Protein AF-A0A9D0HEG6-F1 (afdb_monomer_lite)

Sequence (69 aa):
MTISSQTDQHSAPSPADEASHTVNFTLNGAARQLQVVKGETLLEALRERCGLSSMKDGCSPQGQCGCCV

Radius of gyration: 15.74 Å; chains: 1; bounding box: 31×18×53 Å

Foldseek 3Di:
DDDDDDDPPPDDDDPPWPPFDWDWDADPNRIDIDTDIPPDDPQCCCCVPVVDPQQDDDPPPVCPPVSRD

pLDDT: mean 80.09, std 18.06, range [39.69, 96.38]

Secondary structure (DSSP, 8-state):
----------PPPPS----PEEEEEEETTEEEEEEE-TT--HHHIIIIIS--TTS--SSTTT--S-TT-

Structure (mmCIF, N/CA/C/O backbone):
data_AF-A0A9D0HEG6-F1
#
_entry.id   AF-A0A9D0HEG6-F1
#
loop_
_atom_site.group_PDB
_atom_site.id
_atom_site.type_symbol
_atom_site.label_atom_id
_atom_site.label_alt_id
_atom_site.label_comp_id
_atom_site.label_asym_id
_atom_site.label_entity_id
_atom_site.label_seq_id
_atom_site.pdbx_PDB_ins_code
_atom_site.Cartn_x
_atom_site.Cartn_y
_atom_site.Cartn_z
_atom_site.occupancy
_atom_site.B_iso_or_equiv
_atom_site.auth_seq_id
_atom_site.auth_comp_id
_atom_site.auth_asym_id
_atom_site.auth_atom_id
_atom_site.pdbx_PDB_model_num
ATOM 1 N N . MET A 1 1 ? 10.770 -10.406 41.172 1.00 47.41 1 MET A N 1
ATOM 2 C CA . MET A 1 1 ? 10.686 -10.584 39.709 1.00 47.41 1 MET A CA 1
ATOM 3 C C . MET A 1 1 ? 9.214 -10.732 39.378 1.00 47.41 1 MET A C 1
ATOM 5 O O . MET A 1 1 ? 8.675 -11.808 39.581 1.00 47.41 1 MET A O 1
ATOM 9 N N . THR A 1 2 ? 8.544 -9.652 38.982 1.00 39.69 2 THR A N 1
ATOM 10 C CA . THR A 1 2 ? 7.122 -9.699 38.616 1.00 39.69 2 THR A CA 1
ATOM 11 C C . THR A 1 2 ? 6.995 -8.988 37.281 1.00 39.69 2 THR A C 1
ATOM 13 O O . THR A 1 2 ? 7.323 -7.809 37.177 1.00 39.69 2 THR A O 1
ATOM 16 N N . ILE A 1 3 ? 6.637 -9.745 36.250 1.00 57.28 3 ILE A N 1
ATOM 17 C CA . ILE A 1 3 ? 6.409 -9.252 34.897 1.00 57.28 3 ILE A CA 1
ATOM 18 C C . ILE A 1 3 ? 4.9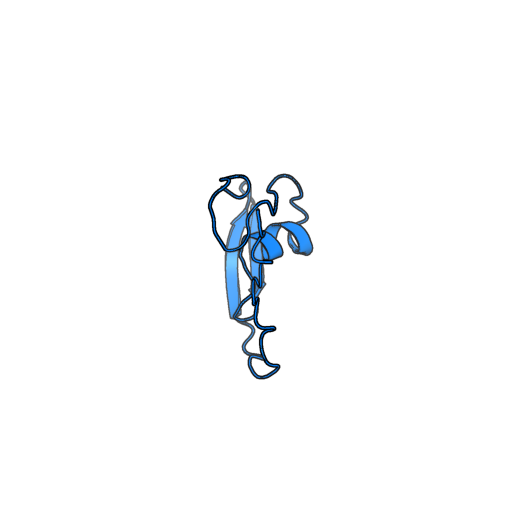98 -8.664 34.848 1.00 57.28 3 ILE A C 1
ATOM 20 O O . ILE A 1 3 ? 4.016 -9.379 35.027 1.00 57.28 3 ILE A O 1
ATOM 24 N N . SER A 1 4 ? 4.901 -7.348 34.667 1.00 62.00 4 SER A N 1
ATOM 25 C CA . SER A 1 4 ? 3.627 -6.691 34.387 1.00 62.00 4 SER A CA 1
ATOM 26 C C . SER A 1 4 ? 3.223 -7.029 32.960 1.00 62.00 4 SER A C 1
ATOM 28 O O . SER A 1 4 ? 3.853 -6.591 31.998 1.00 62.00 4 SER A O 1
ATOM 30 N N . SER A 1 5 ? 2.196 -7.864 32.854 1.00 60.81 5 SER A N 1
ATOM 31 C CA . SER A 1 5 ? 1.560 -8.271 31.613 1.00 60.81 5 SER A CA 1
ATOM 32 C C . SER A 1 5 ? 1.055 -7.067 30.817 1.00 60.81 5 SER A C 1
ATOM 34 O O . SER A 1 5 ? 0.380 -6.179 31.331 1.00 60.81 5 SER A O 1
ATOM 36 N N . GLN A 1 6 ? 1.409 -7.095 29.541 1.00 66.19 6 GLN A N 1
ATOM 37 C CA . GLN A 1 6 ? 1.006 -6.228 28.447 1.00 66.19 6 GLN A CA 1
ATOM 38 C C . GLN A 1 6 ? -0.522 -6.158 28.295 1.00 66.19 6 GLN A C 1
ATOM 40 O O . GLN A 1 6 ? -1.212 -7.174 28.363 1.00 66.19 6 GLN A O 1
ATOM 45 N N . THR A 1 7 ? -1.054 -4.967 28.024 1.00 46.62 7 THR A N 1
ATOM 46 C CA . THR A 1 7 ? -2.379 -4.805 27.409 1.00 46.62 7 THR A CA 1
ATOM 47 C C . THR A 1 7 ? -2.225 -3.803 26.274 1.00 46.62 7 THR A C 1
ATOM 49 O O . THR A 1 7 ? -2.377 -2.598 26.458 1.00 46.62 7 THR A O 1
ATOM 52 N N . ASP A 1 8 ? -1.834 -4.307 25.104 1.00 47.84 8 ASP A N 1
ATOM 53 C CA . ASP A 1 8 ? -1.936 -3.557 23.856 1.00 47.84 8 ASP A CA 1
ATOM 54 C C . ASP A 1 8 ? -3.428 -3.511 23.499 1.00 47.84 8 ASP A C 1
ATOM 56 O O . ASP A 1 8 ? -4.005 -4.462 22.974 1.00 47.84 8 ASP A O 1
ATOM 60 N N . GLN A 1 9 ? -4.097 -2.446 23.940 1.00 48.84 9 GLN A N 1
ATOM 61 C CA . GLN A 1 9 ? -5.495 -2.193 23.617 1.00 48.84 9 GLN A CA 1
ATOM 62 C C . GLN A 1 9 ? -5.586 -1.594 22.215 1.00 48.84 9 GLN A C 1
ATOM 64 O O . GLN A 1 9 ? -5.783 -0.390 22.055 1.00 48.84 9 GLN A O 1
ATOM 69 N N . HIS A 1 10 ? -5.482 -2.446 21.197 1.00 41.53 10 HIS A N 1
ATOM 70 C CA . HIS A 1 10 ? -5.994 -2.116 19.873 1.00 41.53 10 HIS A CA 1
ATOM 71 C C . HIS A 1 10 ? -7.517 -2.177 19.906 1.00 41.53 10 HIS A C 1
ATOM 73 O O . HIS A 1 10 ? -8.131 -3.223 19.707 1.00 41.53 10 HIS A O 1
ATOM 79 N N . SER A 1 11 ? -8.120 -1.033 20.239 1.00 41.94 11 SER A N 1
ATOM 80 C CA . SER A 1 11 ? -9.560 -0.813 20.124 1.00 41.9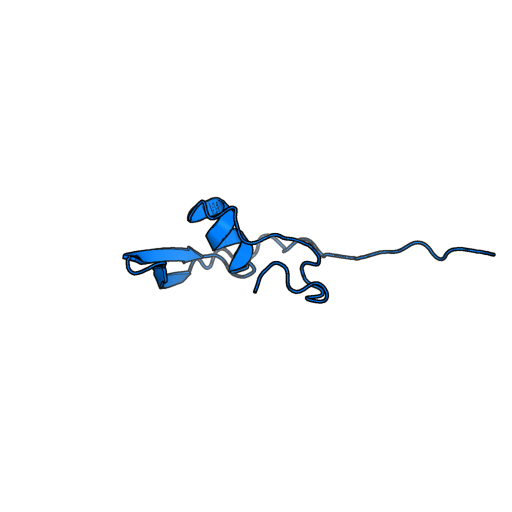4 11 SER A CA 1
ATOM 81 C C . SER A 1 11 ? -10.019 -1.170 18.715 1.00 41.94 11 SER A C 1
ATOM 83 O O . SER A 1 11 ? -9.576 -0.565 17.740 1.00 41.94 11 SER A O 1
ATOM 85 N N . ALA A 1 12 ? -10.923 -2.143 18.627 1.00 50.00 12 ALA A N 1
ATOM 86 C CA . ALA A 1 12 ? -11.636 -2.466 17.404 1.00 50.00 12 ALA A CA 1
ATOM 87 C C . ALA A 1 12 ? -12.358 -1.207 16.874 1.00 50.00 12 ALA A C 1
ATOM 89 O O . ALA A 1 12 ? -13.042 -0.533 17.655 1.00 50.00 12 ALA A O 1
ATOM 90 N N . PRO A 1 13 ? -12.231 -0.862 15.579 1.00 54.31 13 PRO A N 1
ATOM 91 C CA . PRO A 1 13 ? -12.963 0.262 15.015 1.00 54.31 13 PRO A CA 1
ATOM 92 C C . PRO A 1 13 ? -14.470 -0.038 15.035 1.00 54.31 13 PRO A C 1
ATOM 94 O O . PRO A 1 13 ? -14.928 -1.090 14.590 1.00 54.31 13 PRO A O 1
ATOM 97 N N . SER A 1 14 ? -15.239 0.886 15.616 1.00 44.88 14 SER A N 1
ATOM 98 C CA . SER A 1 14 ? -16.702 0.821 15.700 1.00 44.88 14 SER A CA 1
ATOM 99 C C . SER A 1 14 ? -17.357 0.893 14.308 1.00 44.88 14 SER A C 1
ATOM 101 O O . SER A 1 14 ? -16.825 1.563 13.424 1.00 44.88 14 SER A O 1
ATOM 103 N N . PRO A 1 15 ? -18.537 0.276 14.111 1.00 54.16 15 PRO A N 1
ATOM 104 C CA . PRO A 1 15 ? -19.176 0.074 12.803 1.00 54.16 15 PRO A CA 1
ATOM 105 C C . PRO A 1 15 ? -19.868 1.329 12.222 1.00 54.16 15 PRO A C 1
ATOM 107 O O . PRO A 1 15 ? -20.931 1.226 11.623 1.00 54.16 15 PRO A O 1
ATOM 110 N N . ALA A 1 16 ? -19.301 2.525 12.411 1.00 49.50 16 ALA A N 1
ATOM 111 C CA . ALA A 1 16 ? -19.922 3.800 12.028 1.00 49.50 16 ALA A CA 1
ATOM 112 C C . ALA A 1 16 ? -19.201 4.553 10.892 1.00 49.50 16 ALA A C 1
ATOM 114 O O . ALA A 1 16 ? -19.476 5.734 10.687 1.00 49.50 16 ALA A O 1
ATOM 115 N N . ASP A 1 17 ? -18.291 3.911 10.152 1.00 52.94 17 ASP A N 1
ATOM 116 C CA . ASP A 1 17 ? -17.545 4.568 9.070 1.00 52.94 17 ASP A CA 1
ATOM 117 C C . ASP A 1 17 ? -17.674 3.825 7.726 1.00 52.94 17 ASP A C 1
ATOM 119 O O . ASP A 1 17 ? -16.735 3.253 7.182 1.00 52.94 17 ASP A O 1
ATOM 123 N N . GLU A 1 18 ? -18.890 3.841 7.176 1.00 55.38 18 GLU A N 1
ATOM 124 C CA . GLU A 1 18 ? -19.205 3.441 5.792 1.00 55.38 18 GLU A CA 1
ATOM 125 C C . GLU A 1 18 ? -18.816 4.528 4.759 1.00 55.38 18 GLU A C 1
ATOM 127 O O . GLU A 1 18 ? -19.435 4.660 3.704 1.00 55.38 18 GLU A O 1
ATOM 132 N N . ALA A 1 19 ? -17.798 5.355 5.027 1.00 67.25 19 ALA A N 1
ATOM 133 C CA . ALA A 1 19 ? -17.317 6.343 4.063 1.00 67.25 19 ALA A CA 1
ATOM 134 C C . ALA A 1 19 ? -16.148 5.760 3.253 1.00 67.25 19 ALA A C 1
ATOM 136 O O . ALA A 1 19 ? -14.974 6.007 3.540 1.00 67.25 19 ALA A O 1
ATOM 137 N N . SER A 1 20 ? -16.463 4.975 2.219 1.00 80.44 20 SER A N 1
ATOM 138 C CA . SER A 1 20 ? -15.463 4.485 1.265 1.00 80.44 20 SER A CA 1
ATOM 139 C C . SER A 1 20 ? -14.955 5.626 0.373 1.00 80.44 20 SER A C 1
ATOM 141 O O . SER A 1 20 ? -15.733 6.249 -0.352 1.00 80.44 20 SER A O 1
ATOM 143 N N . HIS A 1 21 ? -13.651 5.891 0.388 1.00 88.50 21 HIS A N 1
ATOM 144 C CA . HIS A 1 21 ? -12.987 6.902 -0.434 1.00 88.50 21 HIS A CA 1
ATOM 145 C C . HIS A 1 21 ? -12.245 6.239 -1.593 1.00 88.50 21 HIS A C 1
ATOM 147 O O . HIS A 1 21 ? -11.571 5.230 -1.414 1.00 88.50 21 HIS A O 1
ATOM 153 N N . THR A 1 22 ? -12.326 6.816 -2.792 1.00 92.88 22 THR A N 1
ATOM 154 C CA . THR A 1 22 ? -11.548 6.325 -3.940 1.00 92.88 22 THR A CA 1
ATOM 155 C C . THR A 1 22 ? -10.181 7.000 -3.974 1.00 92.88 22 THR A C 1
ATOM 157 O O . THR A 1 22 ? -10.094 8.219 -4.100 1.00 92.88 22 THR A O 1
ATOM 160 N N . VAL A 1 23 ? -9.115 6.205 -3.904 1.00 93.19 23 VAL A N 1
ATOM 161 C CA . VAL A 1 23 ? -7.720 6.653 -3.973 1.00 93.19 23 VAL A CA 1
ATOM 162 C C . VAL A 1 23 ? -7.095 6.144 -5.268 1.00 93.19 23 VAL A C 1
ATOM 164 O O . VAL A 1 23 ? -7.123 4.948 -5.557 1.00 93.19 23 VAL A O 1
ATOM 167 N N . ASN A 1 24 ? -6.514 7.058 -6.046 1.00 95.06 24 ASN A N 1
ATOM 168 C CA . ASN A 1 24 ? -5.770 6.743 -7.264 1.00 95.06 24 ASN A CA 1
ATOM 169 C C . ASN A 1 24 ? -4.274 6.926 -7.002 1.00 95.06 24 ASN A C 1
ATOM 171 O O . ASN A 1 24 ? -3.865 7.978 -6.513 1.00 95.06 24 ASN A O 1
ATOM 175 N N . PHE A 1 25 ? -3.460 5.927 -7.333 1.00 94.88 25 PHE A N 1
ATOM 176 C CA . PHE A 1 25 ? -2.011 5.966 -7.137 1.00 94.88 25 PHE A CA 1
ATOM 177 C C . PHE A 1 25 ? -1.288 5.074 -8.148 1.00 94.88 25 PHE A C 1
ATOM 179 O O . PHE A 1 25 ? -1.897 4.240 -8.812 1.00 94.88 25 PHE A O 1
ATOM 186 N N . THR A 1 26 ? 0.026 5.238 -8.265 1.00 96.06 26 THR A N 1
ATOM 187 C CA . THR A 1 26 ? 0.866 4.370 -9.097 1.00 96.06 26 THR A CA 1
ATOM 188 C C . THR A 1 26 ? 1.575 3.360 -8.208 1.00 96.06 26 THR A C 1
ATOM 190 O O . THR A 1 26 ? 2.279 3.741 -7.277 1.00 96.06 26 THR A O 1
ATOM 193 N N . LEU A 1 27 ? 1.422 2.074 -8.515 1.00 94.50 27 LEU A N 1
ATOM 194 C CA . LEU A 1 27 ? 2.066 0.971 -7.813 1.00 94.50 27 LEU A CA 1
ATOM 195 C C . LEU A 1 27 ? 2.996 0.230 -8.768 1.00 94.50 27 LEU A C 1
ATOM 197 O O . LEU A 1 27 ? 2.534 -0.342 -9.755 1.00 94.50 27 LEU A O 1
ATOM 201 N N . ASN A 1 28 ? 4.300 0.237 -8.484 1.00 93.81 28 ASN A N 1
ATOM 202 C CA . ASN A 1 28 ? 5.322 -0.417 -9.314 1.00 93.81 28 ASN A CA 1
ATOM 203 C C . ASN A 1 28 ? 5.223 -0.035 -10.808 1.00 93.81 28 ASN A C 1
ATOM 205 O O . ASN A 1 28 ? 5.358 -0.880 -11.688 1.00 93.81 28 ASN A O 1
ATOM 209 N N . GLY A 1 29 ? 4.930 1.239 -11.093 1.00 96.00 29 GLY A N 1
ATOM 210 C CA . GLY A 1 29 ? 4.767 1.762 -12.455 1.00 96.00 29 GLY A CA 1
ATOM 211 C C . GLY A 1 29 ? 3.379 1.566 -13.082 1.00 96.00 29 GLY A C 1
ATOM 212 O O . GLY A 1 29 ? 3.127 2.117 -14.149 1.00 96.00 29 GLY A O 1
ATOM 213 N N . ALA A 1 30 ? 2.457 0.849 -12.433 1.00 95.25 30 ALA A N 1
ATOM 214 C CA . ALA A 1 30 ? 1.089 0.655 -12.913 1.00 95.25 30 ALA A CA 1
ATOM 215 C C . ALA A 1 30 ? 0.093 1.558 -12.171 1.00 95.25 30 ALA A C 1
ATOM 217 O O . ALA A 1 30 ? 0.089 1.602 -10.941 1.00 95.25 30 ALA A O 1
ATOM 218 N N . ALA A 1 31 ? -0.790 2.241 -12.901 1.00 96.38 31 ALA A N 1
ATOM 219 C CA . ALA A 1 31 ? -1.881 3.003 -12.296 1.00 96.38 31 ALA A CA 1
ATOM 220 C C . ALA A 1 31 ? -2.875 2.060 -11.597 1.00 96.38 31 ALA A C 1
ATOM 222 O O . ALA A 1 31 ? -3.305 1.050 -12.159 1.00 96.38 31 ALA A O 1
ATOM 223 N N . ARG A 1 32 ? -3.242 2.395 -10.361 1.00 94.50 32 ARG A N 1
ATOM 224 C CA . ARG A 1 32 ? -4.180 1.659 -9.516 1.00 94.50 32 ARG A CA 1
ATOM 225 C C . ARG A 1 32 ? -5.215 2.611 -8.936 1.00 94.50 32 ARG A C 1
ATOM 227 O O . ARG A 1 32 ? -4.921 3.756 -8.605 1.00 94.50 32 ARG A O 1
ATOM 234 N N . GLN A 1 33 ? -6.427 2.095 -8.806 1.00 9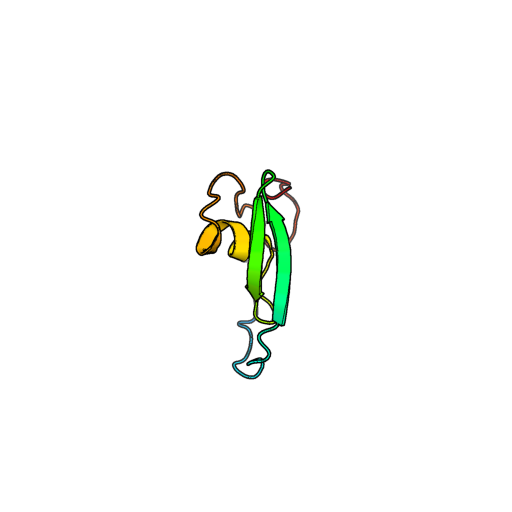5.19 33 GLN A N 1
ATOM 235 C CA . GLN A 1 33 ? -7.543 2.755 -8.152 1.00 95.19 33 GLN A CA 1
ATOM 236 C C . GLN A 1 33 ? -8.076 1.815 -7.081 1.00 95.19 33 GLN A C 1
ATOM 238 O O . GLN A 1 33 ? -8.296 0.633 -7.351 1.00 95.19 33 GLN A O 1
ATOM 243 N N . LEU A 1 34 ? -8.266 2.337 -5.874 1.00 92.25 34 LEU A N 1
ATOM 244 C CA . LEU A 1 34 ? -8.651 1.545 -4.721 1.00 92.25 34 LEU A CA 1
ATOM 245 C C . LEU A 1 34 ? -9.708 2.281 -3.892 1.00 92.25 34 LEU A C 1
ATOM 247 O O . LEU A 1 34 ? -9.526 3.446 -3.551 1.00 92.25 34 LEU A O 1
ATOM 251 N N . GLN A 1 35 ? -10.817 1.610 -3.576 1.00 92.25 35 GLN A N 1
ATOM 252 C CA . GLN A 1 35 ? -11.815 2.125 -2.629 1.00 92.25 35 GLN A CA 1
ATOM 253 C C . GLN A 1 35 ? -11.403 1.738 -1.214 1.00 92.25 35 GLN A C 1
ATOM 255 O O . GLN A 1 35 ? -11.420 0.548 -0.918 1.00 92.25 35 GLN A O 1
ATOM 260 N N . VAL A 1 36 ? -11.014 2.692 -0.377 1.00 90.38 36 VAL A N 1
ATOM 261 C CA . VAL A 1 36 ? -10.545 2.462 0.997 1.00 90.38 36 VAL A CA 1
ATOM 262 C C . VAL A 1 36 ? -11.552 2.975 2.013 1.00 90.38 36 VAL A C 1
ATOM 264 O O . VAL A 1 36 ? -12.210 3.988 1.775 1.00 90.38 36 VAL A O 1
ATOM 267 N N . VAL A 1 37 ? -11.671 2.301 3.149 1.00 88.81 37 VAL A N 1
ATOM 268 C CA . VAL A 1 37 ? -12.474 2.785 4.286 1.00 88.81 37 VAL A CA 1
ATOM 269 C C . VAL A 1 37 ? -11.590 3.555 5.266 1.00 88.81 37 VAL A C 1
ATOM 271 O O . VAL A 1 37 ? -10.369 3.376 5.284 1.00 88.81 37 VAL A O 1
ATOM 274 N N . LYS A 1 38 ? -12.163 4.438 6.093 1.00 85.94 38 LYS A N 1
ATOM 275 C CA . LYS A 1 38 ? -11.355 5.080 7.139 1.00 85.94 38 LYS A CA 1
ATOM 276 C C . LYS A 1 38 ? -10.862 4.030 8.133 1.00 85.94 38 LYS A C 1
ATOM 278 O O . LYS A 1 38 ? -11.616 3.172 8.579 1.00 85.94 38 LYS A O 1
ATOM 283 N N . GLY A 1 39 ? -9.586 4.140 8.489 1.00 85.44 39 GLY A N 1
ATOM 284 C CA . GLY A 1 39 ? -8.904 3.195 9.372 1.00 85.44 39 GLY A CA 1
ATOM 285 C C . GLY A 1 39 ? -8.171 2.068 8.642 1.00 85.44 39 GLY A C 1
ATOM 286 O O . GLY A 1 39 ? -7.329 1.437 9.267 1.00 85.44 39 GLY A O 1
ATOM 287 N N . GLU A 1 40 ? -8.409 1.860 7.340 1.00 88.50 40 GLU A N 1
ATOM 288 C CA . GLU A 1 40 ? -7.607 0.930 6.530 1.00 88.50 40 GLU A CA 1
ATOM 289 C C . GLU A 1 40 ? -6.191 1.494 6.358 1.00 88.50 40 GLU A C 1
ATOM 291 O O . GLU A 1 40 ? -6.000 2.610 5.859 1.00 88.50 40 GLU A O 1
ATOM 296 N N . THR A 1 41 ? -5.181 0.735 6.787 1.00 90.62 41 THR A N 1
ATOM 297 C CA . THR A 1 41 ? -3.787 1.144 6.612 1.00 90.62 41 THR A CA 1
ATOM 298 C C . THR A 1 41 ? -3.321 0.888 5.180 1.00 90.62 41 THR A C 1
ATOM 300 O O . THR A 1 41 ? -3.774 -0.033 4.498 1.00 90.62 41 THR A O 1
ATOM 303 N N . LEU A 1 42 ? -2.340 1.668 4.714 1.00 90.38 42 LEU A N 1
ATOM 304 C CA . LEU A 1 42 ? -1.720 1.421 3.408 1.00 90.38 42 LEU A CA 1
ATOM 305 C C . LEU A 1 42 ? -1.091 0.017 3.335 1.00 90.38 42 LEU A C 1
ATOM 307 O O . LEU A 1 42 ? -1.121 -0.616 2.282 1.00 90.38 42 LEU A O 1
ATOM 311 N N . LEU A 1 43 ? -0.547 -0.481 4.450 1.00 91.75 43 LEU A N 1
ATOM 312 C CA . LEU A 1 43 ? 0.045 -1.814 4.525 1.00 91.75 43 LEU A CA 1
ATOM 313 C C . LEU A 1 43 ? -0.997 -2.907 4.248 1.00 91.75 43 LEU A C 1
ATOM 315 O O . LEU A 1 43 ? -0.744 -3.783 3.423 1.00 91.75 43 LEU A O 1
ATOM 319 N N . GLU A 1 44 ? -2.169 -2.832 4.883 1.00 90.56 44 GLU A N 1
ATOM 320 C CA . GLU A 1 44 ? -3.280 -3.763 4.644 1.00 90.56 44 GLU A CA 1
ATOM 321 C C . GLU A 1 44 ? -3.784 -3.671 3.203 1.00 90.56 44 GLU A C 1
ATOM 323 O O . GLU A 1 44 ? -3.885 -4.687 2.517 1.00 90.56 44 GLU A O 1
ATOM 328 N N . ALA A 1 45 ? -4.005 -2.457 2.695 1.00 92.00 45 ALA A N 1
ATOM 329 C CA . ALA A 1 45 ? -4.443 -2.241 1.319 1.00 92.00 45 ALA A CA 1
ATOM 330 C C . ALA A 1 45 ? -3.470 -2.860 0.293 1.00 92.00 45 ALA A C 1
ATOM 332 O O . ALA A 1 45 ? -3.880 -3.488 -0.689 1.00 92.00 45 ALA A O 1
ATOM 333 N N . LEU A 1 46 ? -2.160 -2.722 0.510 1.00 92.50 46 LEU A N 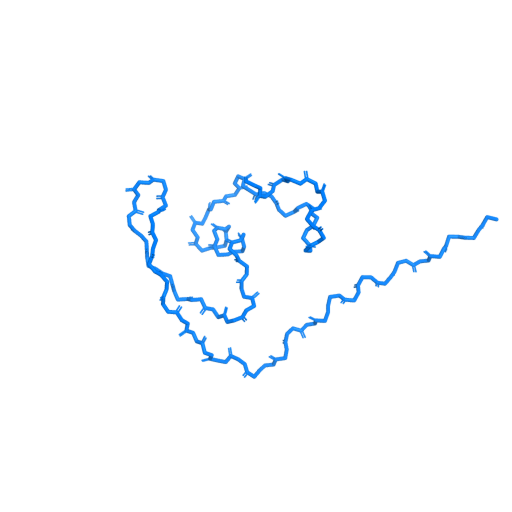1
ATOM 334 C CA . LEU A 1 46 ? -1.150 -3.277 -0.390 1.00 92.50 46 LEU A CA 1
ATOM 335 C C . LEU A 1 46 ? -1.018 -4.800 -0.257 1.00 92.50 46 LEU A C 1
ATOM 337 O O . LEU A 1 46 ? -0.886 -5.482 -1.276 1.00 92.50 46 LEU A O 1
ATOM 341 N N . ARG A 1 47 ? -1.083 -5.347 0.959 1.00 92.44 47 ARG A N 1
ATOM 342 C CA . ARG A 1 47 ? -0.965 -6.793 1.199 1.00 92.44 47 ARG A CA 1
ATOM 343 C C . ARG A 1 47 ? -2.207 -7.554 0.750 1.00 92.44 47 ARG A C 1
ATOM 345 O O . ARG A 1 47 ? -2.095 -8.455 -0.076 1.00 92.44 47 ARG A O 1
ATOM 352 N N . GLU A 1 48 ? -3.375 -7.152 1.237 1.00 91.06 48 GLU A N 1
ATOM 353 C CA . GLU A 1 48 ? -4.624 -7.899 1.065 1.00 91.06 48 GLU A CA 1
ATOM 354 C C . GLU A 1 48 ? -5.265 -7.643 -0.302 1.00 91.06 48 GLU A C 1
ATOM 356 O O . GLU A 1 48 ? -5.878 -8.535 -0.885 1.00 91.06 48 GLU A O 1
ATOM 361 N N . ARG A 1 49 ? -5.110 -6.431 -0.853 1.00 91.00 49 ARG A N 1
ATOM 362 C CA . ARG A 1 49 ? -5.836 -6.029 -2.073 1.00 91.00 49 ARG A CA 1
ATOM 363 C C . ARG A 1 49 ? -4.947 -5.900 -3.292 1.00 91.00 49 ARG A C 1
ATOM 365 O O . ARG A 1 49 ? -5.388 -6.197 -4.399 1.00 91.00 49 ARG A O 1
ATOM 372 N N . CYS A 1 50 ? -3.695 -5.485 -3.104 1.00 90.12 50 CYS A N 1
ATOM 373 C CA . CYS A 1 50 ? -2.709 -5.470 -4.187 1.00 90.12 50 CYS A CA 1
ATOM 374 C C . CYS A 1 50 ? -1.860 -6.752 -4.240 1.00 90.12 50 CYS A C 1
ATOM 376 O O . CYS A 1 50 ? -1.090 -6.916 -5.186 1.00 90.12 50 CYS A O 1
ATOM 378 N N . GLY A 1 51 ? -2.003 -7.658 -3.261 1.00 89.88 51 GLY A N 1
ATOM 379 C CA . GLY A 1 51 ? -1.306 -8.947 -3.214 1.00 89.88 51 GLY A CA 1
ATOM 380 C C . GLY A 1 51 ? 0.197 -8.843 -2.939 1.00 89.88 51 GLY A C 1
ATOM 381 O O . GLY A 1 51 ? 0.945 -9.774 -3.236 1.00 89.88 51 GLY A O 1
ATOM 382 N N . LEU A 1 52 ? 0.676 -7.708 -2.418 1.00 90.88 52 LEU A N 1
ATOM 383 C CA . LEU A 1 52 ? 2.097 -7.480 -2.165 1.00 90.88 52 LEU A CA 1
ATOM 384 C C . LEU A 1 52 ? 2.504 -8.022 -0.794 1.00 90.88 52 LEU A C 1
ATOM 386 O O . LEU A 1 52 ? 2.456 -7.317 0.210 1.00 90.88 52 LEU A O 1
ATOM 390 N N . SER A 1 53 ? 2.979 -9.265 -0.757 1.00 87.81 53 SER A N 1
ATOM 391 C CA . SER A 1 53 ? 3.395 -9.942 0.480 1.00 87.81 53 SER A CA 1
ATOM 392 C C . SER A 1 53 ? 4.790 -9.557 0.994 1.00 87.81 53 SER A C 1
ATOM 394 O O . SER A 1 53 ? 5.188 -10.007 2.069 1.00 87.81 53 SER A O 1
ATOM 396 N N . SER A 1 54 ? 5.558 -8.770 0.231 1.00 90.12 54 SER A N 1
ATOM 397 C CA . SER A 1 54 ? 6.945 -8.415 0.568 1.00 90.12 54 SER A CA 1
ATOM 398 C C . SER A 1 54 ? 7.052 -7.510 1.801 1.00 90.12 54 SER A C 1
ATOM 400 O O . SER A 1 54 ? 7.946 -7.715 2.620 1.00 90.12 54 SER A O 1
ATOM 402 N N . MET A 1 55 ? 6.142 -6.541 1.955 1.00 89.38 55 MET A N 1
ATOM 403 C CA . MET A 1 55 ? 6.073 -5.686 3.149 1.00 89.38 55 MET A CA 1
ATOM 404 C C . MET A 1 55 ? 5.439 -6.461 4.293 1.00 89.38 55 MET A C 1
ATOM 406 O O . MET A 1 55 ? 4.402 -7.088 4.086 1.00 89.38 55 MET A O 1
ATOM 410 N N . LYS A 1 56 ? 6.027 -6.422 5.491 1.00 88.56 56 LYS A N 1
ATOM 411 C CA . LYS A 1 56 ? 5.582 -7.233 6.635 1.00 88.56 56 LYS A CA 1
ATOM 412 C C . LYS A 1 56 ? 4.968 -6.391 7.741 1.00 88.56 56 LYS A C 1
ATOM 414 O O . LYS A 1 56 ? 5.515 -5.355 8.103 1.00 88.56 56 LYS A O 1
ATOM 419 N N . ASP A 1 57 ? 3.889 -6.902 8.327 1.00 88.50 57 ASP A N 1
ATOM 420 C CA . ASP A 1 57 ? 3.392 -6.406 9.607 1.00 88.50 57 ASP A CA 1
ATOM 421 C C . ASP A 1 57 ? 4.234 -7.009 10.741 1.00 88.50 57 ASP A C 1
ATOM 423 O O . ASP A 1 57 ? 4.089 -8.183 11.080 1.00 88.50 57 ASP A O 1
ATOM 427 N N . GLY A 1 58 ? 5.206 -6.237 11.233 1.00 90.81 58 GLY A N 1
ATOM 428 C CA . GLY A 1 58 ? 6.093 -6.666 12.320 1.00 90.81 58 GLY A CA 1
ATOM 429 C C . GLY A 1 58 ? 5.852 -5.951 13.648 1.00 90.81 58 GLY A C 1
ATOM 430 O O . GLY A 1 58 ? 6.078 -6.522 14.708 1.00 90.81 58 GLY A O 1
ATOM 431 N N . CYS A 1 59 ? 5.431 -4.690 13.604 1.00 91.00 59 CYS A N 1
ATOM 432 C CA . CYS A 1 59 ? 5.240 -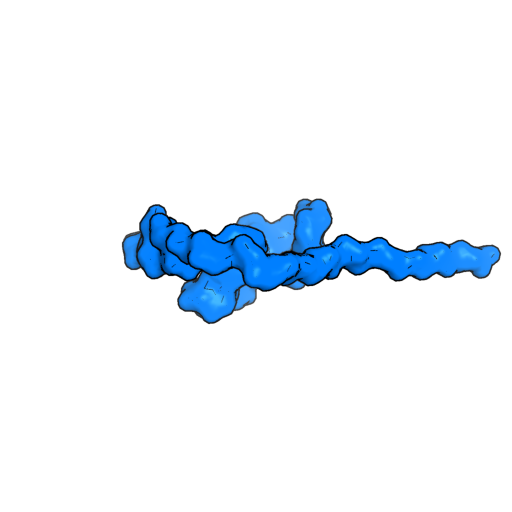3.849 14.786 1.00 91.00 59 CYS A CA 1
ATOM 433 C C . CYS A 1 59 ? 4.086 -2.866 14.578 1.00 91.00 59 CYS A C 1
ATOM 435 O O . CYS A 1 59 ? 4.177 -1.721 15.028 1.00 91.00 59 CYS A O 1
ATOM 437 N N . SER A 1 60 ? 3.088 -3.223 13.767 1.00 86.38 60 SER A N 1
ATOM 438 C CA . SER A 1 60 ? 1.949 -2.337 13.576 1.00 86.38 60 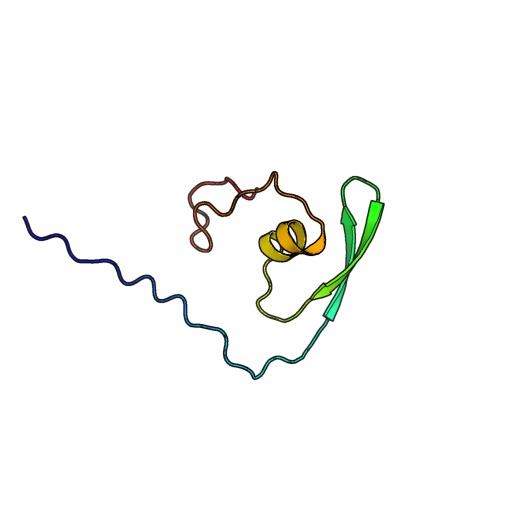SER A CA 1
ATOM 439 C C . SER A 1 60 ? 1.151 -2.237 14.882 1.00 86.38 60 SER A C 1
ATOM 441 O O . SER A 1 60 ? 0.917 -3.263 15.523 1.00 86.38 60 SER A O 1
ATOM 443 N N . PRO A 1 61 ? 0.731 -1.027 15.293 1.00 85.62 61 PRO A N 1
ATOM 444 C CA . PRO A 1 61 ? 0.985 0.288 14.690 1.00 85.62 61 PRO A CA 1
ATOM 445 C C . PRO A 1 61 ? 2.176 1.039 15.313 1.00 85.62 61 PRO A C 1
ATOM 447 O O . PRO A 1 61 ? 2.401 2.201 14.983 1.00 85.62 61 PRO A O 1
ATOM 450 N N . GLN A 1 62 ? 2.912 0.443 16.258 1.00 92.69 62 GLN A N 1
ATOM 451 C CA . GLN A 1 62 ? 3.972 1.130 17.005 1.00 92.69 62 GLN A CA 1
ATOM 452 C C . GLN A 1 62 ? 5.114 1.628 16.098 1.00 92.69 62 GLN A C 1
ATOM 454 O O . GLN A 1 62 ? 5.840 2.543 16.484 1.00 92.69 62 GLN A O 1
ATOM 459 N N . GLY A 1 63 ? 5.309 1.035 14.913 1.00 88.81 63 GLY A N 1
ATOM 460 C CA . GLY A 1 63 ? 6.241 1.539 13.890 1.00 88.81 63 GLY A CA 1
ATOM 461 C C . GLY A 1 63 ? 7.731 1.415 14.247 1.00 88.81 63 GLY A C 1
ATOM 462 O O . GLY A 1 63 ? 8.558 2.138 13.704 1.00 88.81 63 GLY A O 1
ATOM 463 N N . GLN A 1 64 ? 8.088 0.513 15.164 1.00 93.88 64 GLN A N 1
ATOM 464 C CA . GLN A 1 64 ? 9.435 0.387 15.735 1.00 93.88 64 GLN A CA 1
ATOM 465 C C . GLN A 1 64 ? 10.424 -0.474 14.919 1.00 93.88 64 GLN A C 1
ATOM 467 O O . GLN A 1 64 ? 11.629 -0.298 15.059 1.00 93.88 64 GLN A O 1
ATOM 472 N N . CYS A 1 65 ? 9.958 -1.428 14.100 1.00 93.56 65 CYS A N 1
ATOM 473 C CA . CYS A 1 65 ? 10.828 -2.424 13.446 1.00 93.56 65 CYS A CA 1
ATOM 474 C C . CYS A 1 65 ? 11.234 -2.092 12.001 1.00 93.56 65 CYS A C 1
ATOM 476 O O . CYS A 1 65 ? 12.157 -2.710 11.475 1.00 93.56 65 CYS A O 1
ATOM 478 N N . GLY A 1 66 ? 10.531 -1.173 11.334 1.00 88.94 66 GLY A N 1
ATOM 479 C CA . GLY A 1 66 ? 10.827 -0.771 9.955 1.00 88.94 66 GLY A CA 1
ATOM 480 C C . GLY A 1 66 ? 10.556 -1.825 8.870 1.00 88.94 66 GLY A C 1
ATOM 481 O O . GLY A 1 66 ? 10.968 -1.635 7.737 1.00 88.94 66 GLY A O 1
ATOM 482 N N . CYS A 1 67 ? 9.870 -2.934 9.156 1.00 92.19 67 CYS A N 1
ATOM 483 C CA . CYS A 1 67 ? 9.619 -3.989 8.155 1.00 92.19 67 CYS A CA 1
ATOM 484 C C . CYS A 1 67 ? 8.513 -3.663 7.125 1.00 92.19 67 CYS A C 1
ATOM 486 O O . CYS A 1 67 ? 8.278 -4.451 6.204 1.00 92.19 67 CYS A O 1
ATOM 488 N N . CYS A 1 68 ? 7.831 -2.528 7.286 1.00 89.06 68 CYS A N 1
ATOM 489 C CA . CYS A 1 68 ? 6.765 -2.033 6.414 1.00 89.06 68 CYS A CA 1
ATOM 490 C C . CYS A 1 68 ? 7.104 -0.677 5.762 1.00 89.06 68 CYS A C 1
ATOM 492 O O . CYS A 1 68 ? 6.184 0.069 5.427 1.00 89.06 68 CYS A O 1
ATOM 494 N N . VAL A 1 69 ? 8.399 -0.343 5.651 1.00 77.19 69 VAL A N 1
ATOM 495 C CA . VAL A 1 69 ? 8.895 0.841 4.919 1.00 77.19 69 VAL A CA 1
ATOM 496 C C . VAL A 1 69 ? 9.086 0.566 3.434 1.00 77.19 69 VAL A C 1
ATOM 498 O O . VAL A 1 69 ? 9.329 -0.611 3.076 1.00 77.19 69 VAL A O 1
#